Protein AF-A0A392R8Z5-F1 (afdb_monomer_lite)

Radius of gyration: 22.76 Å; chains: 1; bounding box: 52×30×60 Å

Sequence (90 aa):
MKKVLILMLLVILSLANFTVEAAYKAPWRIHTLFSVECGNYFDWQTVGLMHSFRKVKQPGHITRLLSCTDEQKKSYRGMHLAPTFEVPSM

pLDDT: mean 87.04, std 14.19, range [55.09, 98.5]

Organism: NCBI:txid97028

Secondary structure (DSSP, 8-state):
-HHHHHHHHHHHHHHHHHHHHHHTS-SS--EEEEEEESSHHHHHHHHHHHHHHHHTT--SEEEEEEE--HHHHTT--GGGGS-EEEE---

Foldseek 3Di:
DVVVVVVVVVVVVVVVVVVVVVVVPDPDADEAEDEDEQDPVVLVVLLVVVVVCVVVVPGHHYEYEYEYDPVSVVPGDSPPSGHYDYDYHD

InterPro domains:
  IPR044845 Glycosyltransferase HPAT/SRGT1-like [PTHR31485] (23-90)

Structure (mmCIF, N/CA/C/O backbone):
data_AF-A0A392R8Z5-F1
#
_entry.id   AF-A0A392R8Z5-F1
#
loop_
_atom_site.group_PDB
_atom_site.id
_atom_site.type_symbol
_atom_site.label_atom_id
_atom_site.label_alt_id
_atom_site.label_comp_id
_atom_site.label_asym_id
_atom_site.label_entity_id
_atom_site.label_seq_id
_atom_site.pdbx_PDB_ins_code
_atom_site.Cartn_x
_atom_site.Cartn_y
_atom_site.Cartn_z
_atom_site.occupancy
_atom_site.B_iso_or_equiv
_atom_site.auth_seq_id
_atom_site.auth_comp_id
_atom_site.auth_asym_id
_atom_site.auth_atom_id
_atom_site.pdbx_PDB_model_num
ATOM 1 N N . MET A 1 1 ? 35.808 -19.450 -43.089 1.00 66.50 1 MET A N 1
ATOM 2 C CA . MET A 1 1 ? 35.718 -18.066 -42.561 1.00 66.50 1 MET A CA 1
ATOM 3 C C . MET A 1 1 ? 34.284 -17.634 -42.239 1.00 66.50 1 MET A C 1
ATOM 5 O O . MET A 1 1 ? 34.018 -17.384 -41.074 1.00 66.50 1 MET A O 1
ATOM 9 N N . LYS A 1 2 ? 33.326 -17.636 -43.185 1.00 76.06 2 LYS A N 1
ATOM 10 C CA . LYS A 1 2 ? 31.925 -17.216 -42.917 1.00 76.06 2 LYS A CA 1
ATOM 11 C C . LYS A 1 2 ? 31.221 -17.968 -41.769 1.00 76.06 2 LYS A C 1
ATOM 13 O O . LYS A 1 2 ? 30.596 -17.336 -40.932 1.00 76.06 2 LYS A O 1
ATOM 18 N N . LYS A 1 3 ? 31.364 -19.299 -41.685 1.00 74.31 3 LYS A N 1
ATOM 19 C CA . LYS A 1 3 ? 30.747 -20.113 -40.612 1.00 74.31 3 LYS A CA 1
ATOM 20 C C . LYS A 1 3 ? 31.302 -19.800 -39.214 1.00 74.31 3 LYS A C 1
ATOM 22 O O . LYS A 1 3 ? 30.552 -19.799 -38.249 1.00 74.31 3 LYS A O 1
ATOM 27 N N . VAL A 1 4 ? 32.596 -19.488 -39.129 1.00 81.44 4 VAL A N 1
ATOM 28 C CA . VAL A 1 4 ? 33.265 -19.101 -37.874 1.00 81.44 4 VAL A CA 1
ATOM 29 C C . VAL A 1 4 ? 32.778 -17.725 -37.415 1.00 81.44 4 VAL A C 1
ATOM 31 O O . VAL A 1 4 ? 32.501 -17.535 -36.238 1.00 81.44 4 VAL A O 1
ATOM 34 N N . LEU A 1 5 ? 32.585 -16.795 -38.355 1.00 83.25 5 LEU A N 1
ATOM 35 C CA . LEU A 1 5 ? 32.046 -15.465 -38.069 1.00 83.25 5 LEU A CA 1
ATOM 36 C C . LEU A 1 5 ? 30.600 -15.522 -37.547 1.00 83.25 5 LEU A C 1
ATOM 38 O O . LEU A 1 5 ? 30.266 -14.823 -36.598 1.00 83.25 5 LEU A O 1
ATOM 42 N N . ILE A 1 6 ? 29.761 -16.388 -38.127 1.00 86.31 6 ILE A N 1
ATOM 43 C CA . ILE A 1 6 ? 28.375 -16.590 -37.675 1.00 86.31 6 ILE A CA 1
ATOM 44 C C . ILE A 1 6 ? 28.342 -17.169 -36.256 1.00 86.31 6 ILE A C 1
ATOM 46 O O . ILE A 1 6 ? 27.578 -16.694 -35.421 1.00 86.31 6 ILE A O 1
ATOM 50 N N . LEU A 1 7 ? 29.195 -18.157 -35.963 1.00 85.25 7 LEU A N 1
ATOM 51 C CA . LEU A 1 7 ? 29.276 -18.754 -34.630 1.00 85.25 7 LEU A CA 1
ATOM 52 C C . LEU A 1 7 ? 29.727 -17.727 -33.579 1.00 85.25 7 LEU A C 1
ATOM 54 O O . LEU A 1 7 ? 29.124 -17.634 -32.517 1.00 85.25 7 LEU A O 1
ATOM 58 N N . MET A 1 8 ? 30.733 -16.911 -33.905 1.00 85.19 8 MET A N 1
ATOM 59 C CA . MET A 1 8 ? 31.204 -15.826 -33.035 1.00 85.19 8 MET A CA 1
ATOM 60 C C . MET A 1 8 ? 30.099 -14.799 -32.769 1.00 85.19 8 MET A C 1
ATOM 62 O O . MET A 1 8 ? 29.908 -14.392 -31.627 1.00 85.19 8 MET A O 1
ATOM 66 N N . LEU A 1 9 ? 29.325 -14.425 -33.792 1.00 86.19 9 LEU A N 1
ATOM 67 C CA . LEU A 1 9 ? 28.211 -13.489 -33.644 1.00 86.19 9 LEU A CA 1
ATOM 68 C C . LEU A 1 9 ? 27.131 -14.043 -32.699 1.00 86.19 9 LEU A C 1
ATOM 70 O O . LEU A 1 9 ? 26.686 -13.338 -31.799 1.00 86.19 9 LEU A O 1
ATOM 74 N N . LEU A 1 10 ? 26.753 -15.316 -32.857 1.00 84.56 10 LEU A N 1
ATOM 75 C CA . LEU A 1 10 ? 25.767 -15.977 -31.993 1.00 84.56 10 LEU A CA 1
ATOM 76 C C . LEU A 1 10 ? 26.239 -16.064 -30.536 1.00 84.56 10 LEU A C 1
ATOM 78 O O . LEU A 1 10 ? 25.454 -15.815 -29.622 1.00 84.56 10 LEU A O 1
ATOM 82 N N . VAL A 1 11 ? 27.524 -16.357 -30.317 1.00 84.25 11 VAL A N 1
ATOM 83 C CA . VAL A 1 11 ? 28.126 -16.379 -28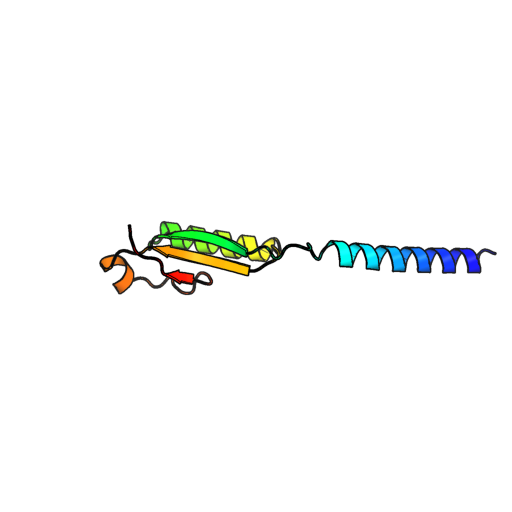.977 1.00 84.25 11 VAL A CA 1
ATOM 84 C C . VAL A 1 11 ? 28.090 -14.984 -28.348 1.00 84.25 11 VAL A C 1
ATOM 86 O O . VAL A 1 11 ? 27.640 -14.844 -27.212 1.00 84.25 11 VAL A O 1
ATOM 89 N N . ILE A 1 12 ? 28.455 -13.937 -29.091 1.00 81.81 12 ILE A N 1
ATOM 90 C CA . ILE A 1 12 ? 28.397 -12.547 -28.609 1.00 81.81 12 ILE A CA 1
ATOM 91 C C . ILE A 1 12 ? 26.955 -12.134 -28.271 1.00 81.81 12 ILE A C 1
ATOM 93 O O . ILE A 1 12 ? 26.725 -11.555 -27.211 1.00 81.81 12 ILE A O 1
ATOM 97 N N . LEU A 1 13 ? 25.974 -12.479 -29.112 1.00 78.56 13 LEU A N 1
ATOM 98 C CA . LEU A 1 13 ? 24.552 -12.220 -28.844 1.00 78.56 13 LEU A CA 1
ATOM 99 C C . LEU A 1 13 ? 24.050 -12.954 -27.592 1.00 78.56 13 LEU A C 1
ATOM 101 O O . LEU A 1 13 ? 23.322 -12.370 -26.792 1.00 78.56 13 LEU A O 1
ATOM 105 N N . SER A 1 14 ? 24.457 -14.209 -27.381 1.00 71.38 14 SER A N 1
ATOM 106 C CA . SER A 1 14 ? 24.090 -14.954 -26.169 1.00 71.38 14 SER A CA 1
ATOM 107 C C . SER A 1 14 ? 24.702 -14.362 -24.895 1.00 71.38 14 SER A C 1
ATOM 109 O O . SER A 1 14 ? 24.018 -14.257 -23.879 1.00 71.38 14 SER A O 1
ATOM 111 N N . LEU A 1 15 ? 25.956 -13.903 -24.961 1.00 67.94 15 LEU A N 1
ATOM 112 C CA . LEU A 1 15 ? 26.641 -13.250 -23.844 1.00 67.94 15 LEU A CA 1
ATOM 113 C C . LEU A 1 15 ? 26.020 -11.887 -23.518 1.00 67.94 15 LEU A C 1
ATOM 115 O O . LEU A 1 15 ? 25.878 -11.551 -22.344 1.00 67.94 15 LEU A O 1
ATOM 119 N N . ALA A 1 16 ? 25.597 -11.129 -24.534 1.00 65.69 16 ALA A N 1
ATOM 120 C CA . ALA A 1 16 ? 24.899 -9.859 -24.350 1.00 65.69 16 ALA A CA 1
ATOM 121 C C . ALA A 1 16 ? 23.542 -10.030 -23.644 1.00 65.69 16 ALA A C 1
ATOM 123 O O . ALA A 1 16 ? 23.193 -9.225 -22.786 1.00 65.69 16 ALA A O 1
ATOM 124 N N . ASN A 1 17 ? 22.791 -11.095 -23.942 1.00 60.06 17 ASN A N 1
ATOM 125 C CA . ASN A 1 17 ? 21.523 -11.366 -23.256 1.00 60.06 17 ASN A CA 1
ATOM 126 C C . ASN A 1 17 ? 21.720 -11.687 -21.760 1.00 60.06 17 ASN A C 1
ATOM 128 O O . ASN A 1 17 ? 20.922 -11.260 -20.928 1.00 60.06 17 ASN A O 1
ATOM 132 N N . PHE A 1 18 ? 22.805 -12.381 -21.402 1.00 56.78 18 PHE A N 1
ATOM 133 C CA . PHE A 1 18 ? 23.091 -12.773 -20.017 1.00 56.78 18 PHE A CA 1
ATOM 134 C C . PHE A 1 18 ? 23.504 -11.590 -19.122 1.00 56.78 18 PHE A C 1
ATOM 136 O O . PHE A 1 18 ? 23.093 -11.503 -17.964 1.00 56.78 18 PHE A O 1
ATOM 143 N N . THR A 1 19 ? 24.294 -10.647 -19.647 1.00 56.53 19 THR A N 1
ATOM 144 C CA . THR A 1 19 ? 24.725 -9.458 -18.887 1.00 56.53 19 THR A CA 1
ATOM 145 C C . THR A 1 19 ? 23.574 -8.490 -18.626 1.00 56.53 19 THR A C 1
ATOM 147 O O . THR A 1 19 ? 23.506 -7.879 -17.558 1.00 56.53 19 THR A O 1
ATOM 150 N N . VAL A 1 20 ? 22.638 -8.396 -19.570 1.00 57.56 20 VAL A N 1
ATOM 151 C CA . VAL A 1 20 ? 21.426 -7.584 -19.447 1.00 57.56 20 VAL A CA 1
ATOM 152 C C . VAL A 1 20 ? 20.524 -8.118 -18.330 1.00 57.56 20 VAL A C 1
ATOM 154 O O . VAL A 1 20 ? 20.077 -7.345 -17.488 1.00 57.56 20 VAL A O 1
ATOM 157 N N . GLU A 1 21 ? 20.314 -9.432 -18.247 1.00 57.03 21 GLU A N 1
ATOM 158 C CA . GLU A 1 21 ? 19.459 -10.045 -17.220 1.00 57.03 21 GLU A CA 1
ATOM 159 C C . GLU A 1 21 ? 20.028 -9.902 -15.794 1.00 57.03 21 GLU A C 1
ATOM 161 O O . GLU A 1 21 ? 19.281 -9.682 -14.837 1.00 57.03 21 GLU A O 1
ATOM 166 N N . ALA A 1 22 ? 21.357 -9.929 -15.643 1.00 56.78 22 ALA A N 1
ATOM 167 C CA . ALA A 1 22 ? 22.026 -9.675 -14.366 1.00 56.78 22 ALA A CA 1
ATOM 168 C C . ALA A 1 22 ? 21.919 -8.206 -13.911 1.00 56.78 22 ALA A C 1
ATOM 170 O O . ALA A 1 22 ? 21.760 -7.950 -12.717 1.00 56.78 22 ALA A O 1
ATOM 171 N N . ALA A 1 23 ? 21.943 -7.247 -14.842 1.00 55.09 23 ALA A N 1
ATOM 172 C CA . ALA A 1 23 ? 21.805 -5.820 -14.542 1.00 55.09 23 ALA A CA 1
ATOM 173 C C . ALA A 1 23 ? 20.391 -5.429 -14.060 1.00 55.09 23 ALA A C 1
ATOM 175 O O . ALA A 1 23 ? 20.240 -4.444 -13.339 1.00 55.09 23 ALA A O 1
ATOM 176 N N . TYR A 1 24 ? 19.360 -6.219 -14.390 1.00 55.50 24 TYR A N 1
ATOM 177 C CA . TYR A 1 24 ? 17.990 -6.012 -13.896 1.00 55.50 24 TYR A CA 1
ATOM 178 C C . TYR A 1 24 ? 17.775 -6.445 -12.438 1.00 55.50 24 TYR A C 1
ATOM 180 O O . TYR A 1 24 ? 16.769 -6.071 -11.830 1.00 55.50 24 TYR A O 1
ATOM 188 N N . LYS A 1 25 ? 18.708 -7.186 -11.827 1.00 56.34 25 LYS A N 1
ATOM 189 C CA . LYS A 1 25 ? 18.708 -7.395 -10.374 1.00 56.34 25 LYS A CA 1
ATOM 190 C C . LYS A 1 25 ? 19.386 -6.199 -9.719 1.00 56.34 25 LYS A C 1
ATOM 192 O O . LYS A 1 25 ? 20.575 -6.240 -9.422 1.00 56.34 25 LYS A O 1
ATOM 197 N N . ALA A 1 26 ? 18.623 -5.126 -9.510 1.00 55.62 26 ALA A N 1
ATOM 198 C CA . ALA A 1 26 ? 19.090 -3.976 -8.746 1.00 55.62 26 ALA A CA 1
ATOM 199 C C . ALA A 1 26 ? 19.740 -4.463 -7.426 1.00 55.62 26 ALA A C 1
ATOM 201 O O . ALA A 1 26 ? 19.090 -5.189 -6.667 1.00 55.62 26 ALA A O 1
ATOM 202 N N . PRO A 1 27 ? 21.005 -4.105 -7.136 1.00 62.03 27 PRO A N 1
ATOM 203 C CA . PRO A 1 27 ? 21.750 -4.631 -5.986 1.00 62.03 27 PRO A CA 1
ATOM 204 C C . PRO A 1 27 ? 21.190 -4.184 -4.623 1.00 62.03 27 PRO A C 1
ATOM 206 O O . PRO A 1 27 ? 21.607 -4.695 -3.586 1.00 62.03 27 PRO A O 1
ATOM 209 N N . TRP A 1 28 ? 20.213 -3.274 -4.611 1.00 61.16 28 TRP A N 1
ATOM 210 C CA . TRP A 1 28 ? 19.560 -2.758 -3.413 1.00 61.16 28 TRP A CA 1
ATOM 211 C C . TRP A 1 28 ? 18.140 -3.317 -3.318 1.00 61.16 28 TRP A C 1
ATOM 213 O O . TRP A 1 28 ? 17.309 -3.093 -4.199 1.00 61.16 28 TRP A O 1
ATOM 223 N N . ARG A 1 29 ? 17.848 -4.055 -2.242 1.00 79.56 29 ARG A N 1
ATOM 224 C CA . ARG A 1 29 ? 16.492 -4.535 -1.946 1.00 79.56 29 ARG A CA 1
ATOM 225 C C . ARG A 1 29 ? 15.621 -3.336 -1.560 1.00 79.56 29 ARG A C 1
ATOM 227 O O . ARG A 1 29 ? 15.674 -2.879 -0.425 1.00 79.56 29 ARG A O 1
ATOM 234 N N . ILE A 1 30 ? 14.851 -2.814 -2.511 1.00 89.62 30 ILE A N 1
ATOM 235 C CA . ILE A 1 30 ? 13.887 -1.737 -2.262 1.00 89.62 30 ILE A CA 1
ATOM 236 C C . ILE A 1 30 ? 12.677 -2.318 -1.520 1.00 89.62 30 ILE A C 1
ATOM 238 O O . ILE A 1 30 ? 12.151 -3.367 -1.895 1.00 89.62 30 ILE A O 1
ATOM 242 N N . HIS A 1 31 ? 12.229 -1.623 -0.477 1.00 94.31 31 HIS A N 1
ATOM 243 C CA . HIS A 1 31 ? 10.962 -1.891 0.200 1.00 94.31 31 HIS A CA 1
ATOM 244 C C . HIS A 1 31 ? 10.125 -0.617 0.171 1.00 94.31 31 HIS A C 1
ATOM 246 O O . HIS A 1 31 ? 10.518 0.402 0.735 1.00 94.31 31 HIS A O 1
ATOM 252 N N . THR A 1 32 ? 8.990 -0.648 -0.517 1.00 96.50 32 THR A N 1
ATOM 253 C CA . THR A 1 32 ? 8.101 0.508 -0.634 1.00 96.50 32 THR A CA 1
ATOM 254 C C . THR A 1 32 ? 7.181 0.577 0.579 1.00 96.50 32 THR A C 1
ATOM 256 O O . THR A 1 32 ? 6.472 -0.378 0.893 1.00 96.50 32 THR A O 1
ATOM 259 N N . LEU A 1 33 ? 7.175 1.726 1.247 1.00 97.62 33 LEU A N 1
ATOM 260 C CA . LEU A 1 33 ? 6.261 2.033 2.340 1.00 97.62 33 LEU A CA 1
ATOM 261 C C . LEU A 1 33 ? 5.326 3.155 1.912 1.00 97.62 33 LEU A C 1
ATOM 263 O O . LEU A 1 33 ? 5.755 4.107 1.263 1.00 97.62 33 LEU A O 1
ATOM 267 N N . PHE A 1 34 ? 4.058 3.046 2.287 1.00 97.81 34 PHE A N 1
ATOM 268 C CA . PHE A 1 34 ? 3.101 4.134 2.134 1.00 97.81 34 PHE A CA 1
ATOM 269 C C . PHE A 1 34 ? 2.147 4.152 3.321 1.00 97.81 34 PHE A C 1
ATOM 271 O O . PHE A 1 34 ? 1.731 3.097 3.800 1.00 97.81 34 PHE A O 1
ATOM 278 N N . SER A 1 35 ? 1.820 5.351 3.791 1.00 96.81 35 SER A N 1
ATOM 279 C CA . SER A 1 35 ? 0.945 5.557 4.942 1.00 96.81 35 SER A CA 1
ATOM 280 C C . SER A 1 35 ? -0.427 6.011 4.481 1.00 96.81 35 SER A C 1
ATOM 282 O O . SER A 1 35 ? -0.529 6.862 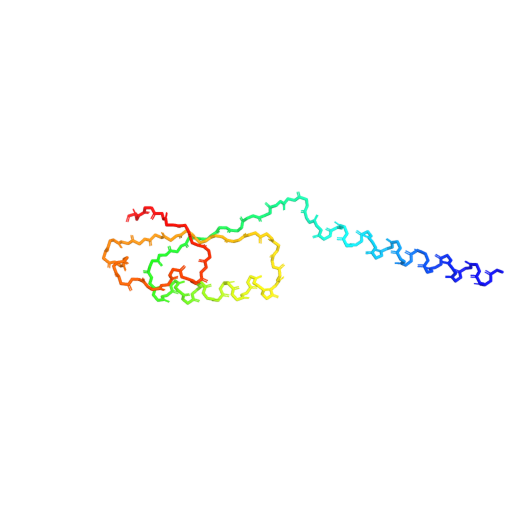3.598 1.00 96.81 35 SER A O 1
ATOM 284 N N . VAL A 1 36 ? -1.472 5.450 5.080 1.00 97.06 36 VAL A N 1
ATOM 285 C CA . VAL A 1 36 ? -2.859 5.842 4.828 1.00 97.06 36 VAL A CA 1
ATOM 286 C C . VAL A 1 36 ? -3.690 5.733 6.099 1.00 97.06 36 VAL A C 1
ATOM 288 O O . VAL A 1 36 ? -3.286 5.079 7.064 1.00 97.06 36 VAL A O 1
ATOM 291 N N . GLU A 1 37 ? -4.880 6.321 6.064 1.00 96.25 37 GLU A N 1
ATOM 292 C CA . GLU A 1 37 ? -5.855 6.206 7.142 1.00 96.25 37 GLU A CA 1
ATOM 293 C C . GLU A 1 37 ? -7.017 5.273 6.781 1.00 96.25 37 GLU A C 1
ATOM 295 O O . GLU A 1 37 ? -7.236 4.935 5.614 1.00 96.25 37 GLU A O 1
ATOM 300 N N . CYS A 1 38 ? -7.795 4.867 7.785 1.00 95.50 38 CYS A N 1
ATOM 301 C CA . CYS A 1 38 ? -9.062 4.177 7.562 1.00 95.50 38 CYS A CA 1
ATOM 302 C C . CYS A 1 38 ? -10.072 5.078 6.828 1.00 95.50 38 CYS A C 1
ATOM 304 O O . CYS A 1 38 ? -10.547 6.075 7.370 1.00 95.50 38 CYS A O 1
ATOM 306 N N . GLY A 1 39 ? -10.496 4.681 5.627 1.00 94.44 39 GLY A N 1
ATOM 307 C CA . GLY A 1 39 ? -11.614 5.323 4.936 1.00 94.44 39 GLY A CA 1
ATOM 308 C C . GLY A 1 39 ? -11.667 5.028 3.441 1.00 94.44 39 GLY A C 1
ATOM 309 O O . GLY A 1 39 ? -10.661 4.704 2.815 1.00 94.44 39 GLY A O 1
ATOM 310 N N . ASN A 1 40 ? -12.848 5.215 2.845 1.00 95.56 40 ASN A N 1
ATOM 311 C CA . ASN A 1 40 ? -13.096 4.881 1.436 1.00 95.56 40 ASN A CA 1
ATOM 312 C C . ASN A 1 4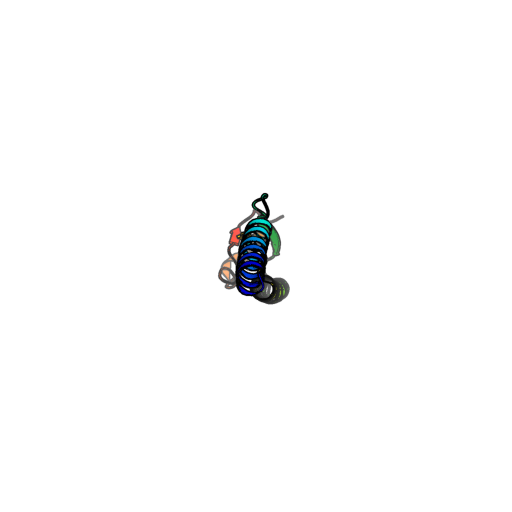0 ? -12.157 5.612 0.463 1.00 95.56 40 ASN A C 1
ATOM 314 O O . ASN A 1 40 ? -11.788 5.061 -0.571 1.00 95.56 40 ASN A O 1
ATOM 318 N N . TYR A 1 41 ? -11.771 6.850 0.780 1.00 95.31 41 TYR A N 1
ATOM 319 C CA . TYR A 1 41 ? -10.854 7.628 -0.052 1.00 95.31 41 TYR A CA 1
ATOM 320 C C . TYR A 1 41 ? -9.475 6.958 -0.148 1.00 95.31 41 TYR A C 1
ATOM 322 O O . TYR A 1 41 ? -8.977 6.693 -1.243 1.00 95.31 41 TYR A O 1
ATOM 330 N N . PHE A 1 42 ? -8.900 6.607 1.001 1.00 97.25 42 PHE A N 1
ATOM 331 C CA . PHE A 1 42 ? -7.610 5.929 1.087 1.00 97.25 42 PHE A CA 1
ATOM 332 C C . PHE A 1 42 ? -7.661 4.480 0.590 1.00 97.25 42 PHE A C 1
ATOM 334 O O . PHE A 1 42 ? -6.680 3.977 0.035 1.00 97.25 42 PHE A O 1
ATOM 341 N N . ASP A 1 43 ? -8.808 3.813 0.717 1.00 97.69 43 ASP A N 1
ATOM 342 C CA . ASP A 1 43 ? -9.025 2.479 0.157 1.00 97.69 43 ASP A CA 1
ATOM 343 C C . ASP A 1 43 ? -8.947 2.503 -1.372 1.00 97.69 43 ASP A C 1
ATOM 345 O O . ASP A 1 43 ? -8.208 1.714 -1.966 1.00 97.69 43 ASP A O 1
ATOM 349 N N . TRP A 1 44 ? -9.625 3.456 -2.018 1.00 97.56 44 TRP A N 1
ATOM 350 C CA . TRP A 1 44 ? -9.543 3.634 -3.470 1.00 97.56 44 TRP A CA 1
ATOM 351 C C . TRP A 1 44 ? -8.123 3.956 -3.940 1.00 97.56 44 TRP A C 1
ATOM 353 O O . TRP A 1 44 ? -7.657 3.387 -4.931 1.00 97.56 44 TRP A O 1
ATOM 363 N N . GLN A 1 45 ? -7.402 4.803 -3.204 1.00 98.31 45 GLN A N 1
ATOM 364 C CA . GLN A 1 45 ? -5.992 5.077 -3.486 1.00 98.31 45 GLN A CA 1
ATOM 365 C C . GLN A 1 45 ? -5.124 3.821 -3.337 1.00 98.31 45 GLN A C 1
ATOM 367 O O . GLN A 1 45 ? -4.283 3.553 -4.195 1.00 98.31 45 GLN A O 1
ATOM 372 N N . THR A 1 46 ? -5.365 3.011 -2.303 1.00 98.50 46 THR A N 1
ATOM 373 C CA . THR A 1 46 ? -4.658 1.742 -2.082 1.00 98.50 46 THR A CA 1
ATOM 374 C C . THR A 1 46 ? -4.892 0.777 -3.244 1.00 98.50 46 THR A C 1
ATOM 376 O O . THR A 1 46 ? -3.937 0.193 -3.756 1.00 98.50 46 THR A O 1
ATOM 379 N N . VAL A 1 47 ? -6.135 0.637 -3.716 1.00 98.50 47 VAL A N 1
ATOM 380 C CA . VAL A 1 47 ? -6.467 -0.210 -4.875 1.00 98.50 47 VAL A CA 1
ATOM 381 C C . VAL A 1 47 ? -5.715 0.252 -6.126 1.00 98.50 47 VAL A C 1
ATOM 383 O O . VAL A 1 47 ? -5.070 -0.562 -6.793 1.00 98.50 47 VAL A O 1
ATOM 386 N N . GLY A 1 48 ? -5.747 1.555 -6.424 1.00 98.44 48 GLY A N 1
ATOM 387 C CA . GLY A 1 48 ? -5.047 2.133 -7.574 1.00 98.44 48 GLY A CA 1
ATOM 388 C C . GLY A 1 48 ? -3.528 1.958 -7.500 1.00 98.44 48 GLY A C 1
ATOM 389 O O . GLY A 1 48 ? -2.894 1.572 -8.490 1.00 98.44 48 GLY A O 1
ATOM 390 N N . LEU A 1 49 ? -2.943 2.167 -6.318 1.00 98.44 49 LEU A N 1
ATOM 391 C CA . LEU A 1 49 ? -1.515 1.981 -6.078 1.00 98.44 49 LEU A CA 1
ATOM 392 C C . LEU A 1 49 ? -1.107 0.517 -6.254 1.00 98.44 49 LEU A C 1
ATOM 394 O O . LEU A 1 49 ? -0.180 0.233 -7.006 1.00 98.44 49 LEU A O 1
ATOM 398 N N . MET A 1 50 ? -1.817 -0.422 -5.624 1.00 98.50 50 MET A N 1
ATOM 399 C CA . MET A 1 50 ? -1.498 -1.850 -5.711 1.00 98.50 50 MET A CA 1
ATOM 400 C C . MET A 1 50 ? -1.664 -2.395 -7.132 1.00 98.50 50 MET A C 1
ATOM 402 O O . MET A 1 50 ? -0.861 -3.222 -7.572 1.00 98.50 50 MET A O 1
ATOM 406 N N . HIS A 1 51 ? -2.669 -1.921 -7.875 1.00 98.50 51 HIS A N 1
ATOM 407 C CA . HIS A 1 51 ? -2.814 -2.235 -9.296 1.00 98.50 51 HIS A CA 1
ATOM 408 C C . HIS A 1 51 ? -1.604 -1.739 -10.096 1.00 98.50 51 HIS A C 1
ATOM 410 O O . HIS A 1 51 ? -0.993 -2.510 -10.839 1.00 98.50 51 HIS A O 1
ATOM 416 N N . SER A 1 52 ? -1.225 -0.473 -9.910 1.00 98.31 52 SER A N 1
ATOM 417 C CA . SER A 1 52 ? -0.120 0.154 -10.641 1.00 98.31 52 SER A CA 1
ATOM 418 C C . SER A 1 52 ? 1.224 -0.495 -10.310 1.00 98.31 52 SER A C 1
ATOM 420 O O . SER A 1 52 ? 1.963 -0.843 -11.227 1.00 98.31 52 SER A O 1
ATOM 422 N N . PHE A 1 53 ? 1.495 -0.760 -9.028 1.00 97.56 53 PHE A N 1
ATOM 423 C CA . PHE A 1 53 ? 2.708 -1.426 -8.537 1.00 97.56 53 PHE A CA 1
ATOM 424 C C . PHE A 1 53 ? 2.922 -2.788 -9.212 1.00 97.56 53 PHE A C 1
ATOM 426 O O . PHE A 1 53 ? 4.013 -3.090 -9.697 1.00 97.56 53 PHE A O 1
ATOM 433 N N . ARG A 1 54 ? 1.854 -3.59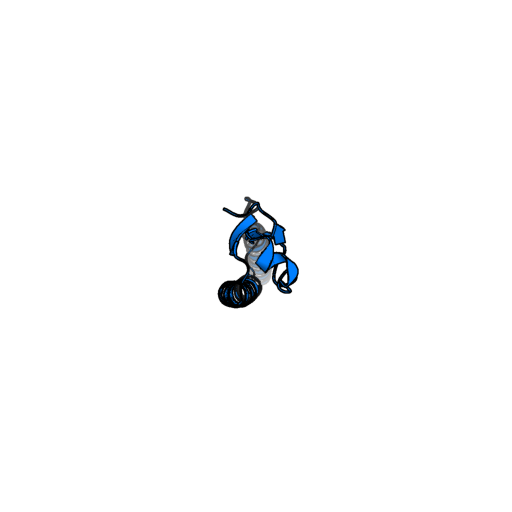1 -9.316 1.00 96.44 54 ARG A N 1
ATOM 434 C CA . ARG A 1 54 ? 1.883 -4.887 -10.013 1.00 96.44 54 ARG A CA 1
ATOM 435 C C . ARG A 1 54 ? 2.047 -4.719 -11.522 1.00 96.44 54 ARG A C 1
ATOM 437 O O . ARG A 1 54 ? 2.828 -5.444 -12.132 1.00 96.44 54 ARG A O 1
ATOM 444 N N . LYS A 1 55 ? 1.334 -3.762 -12.126 1.00 98.00 55 LYS A N 1
ATOM 445 C CA . LYS A 1 55 ? 1.342 -3.524 -13.578 1.00 98.00 55 LYS A CA 1
ATOM 446 C C . LYS A 1 55 ? 2.720 -3.116 -14.097 1.00 98.00 55 LYS A C 1
ATOM 448 O O . LYS A 1 55 ? 3.139 -3.614 -15.137 1.00 98.00 55 LYS A O 1
ATOM 453 N N . VAL A 1 56 ? 3.431 -2.255 -13.369 1.00 96.69 56 VAL A N 1
ATOM 454 C CA . VAL A 1 56 ? 4.788 -1.814 -13.740 1.00 96.69 56 VAL A CA 1
ATOM 455 C C . VAL A 1 56 ? 5.876 -2.807 -13.331 1.00 96.69 56 VAL A C 1
ATOM 457 O O . VAL A 1 56 ? 7.042 -2.575 -13.629 1.00 96.69 56 VAL A O 1
ATOM 460 N N . LYS A 1 57 ? 5.508 -3.917 -12.670 1.00 93.75 57 LYS A N 1
ATOM 461 C CA . LYS A 1 57 ? 6.438 -4.915 -12.123 1.00 93.75 57 LYS A CA 1
ATOM 462 C C . LYS A 1 57 ? 7.494 -4.274 -11.219 1.00 93.75 57 LYS A C 1
ATOM 464 O O . LYS A 1 57 ? 8.679 -4.585 -11.335 1.00 93.75 57 LYS A O 1
ATOM 469 N N . GLN A 1 58 ? 7.057 -3.368 -10.341 1.00 92.44 58 GLN A N 1
ATOM 470 C CA . GLN A 1 58 ? 7.963 -2.687 -9.424 1.00 92.44 58 GLN A CA 1
ATOM 471 C C . GLN A 1 58 ? 8.734 -3.734 -8.601 1.00 92.44 58 GLN A C 1
ATOM 473 O O . GLN A 1 58 ? 8.105 -4.606 -7.992 1.00 92.44 58 GLN A O 1
ATOM 478 N N . PRO A 1 59 ? 10.077 -3.692 -8.592 1.00 90.50 59 PRO A N 1
ATOM 479 C CA . PRO A 1 59 ? 10.864 -4.638 -7.820 1.00 90.50 59 PRO A CA 1
ATOM 480 C C . PRO A 1 59 ? 10.714 -4.375 -6.320 1.00 90.50 59 PRO A C 1
ATOM 482 O O . PRO A 1 59 ? 10.593 -3.231 -5.880 1.00 90.50 59 PRO A O 1
ATOM 485 N N . GLY A 1 60 ? 10.807 -5.448 -5.535 1.00 91.38 60 GLY A N 1
ATOM 486 C CA . GLY A 1 60 ? 10.780 -5.373 -4.078 1.00 91.38 60 GLY A CA 1
ATOM 487 C C . GLY A 1 60 ? 9.401 -5.591 -3.464 1.00 91.38 60 GLY A C 1
ATOM 488 O O . GLY A 1 60 ? 8.428 -5.932 -4.137 1.00 91.38 60 GLY A O 1
ATOM 489 N N . HIS A 1 61 ? 9.345 -5.464 -2.142 1.00 94.56 61 HIS A N 1
ATOM 490 C CA . HIS A 1 61 ? 8.119 -5.649 -1.369 1.00 94.56 61 HIS A CA 1
ATOM 491 C C . HIS A 1 61 ? 7.437 -4.300 -1.133 1.00 94.56 61 HIS A C 1
ATOM 493 O O . HIS A 1 61 ? 8.072 -3.248 -1.196 1.00 94.56 61 HIS A O 1
ATOM 499 N N . ILE A 1 62 ? 6.141 -4.341 -0.834 1.00 97.75 62 ILE A N 1
ATOM 500 C CA . ILE A 1 62 ? 5.354 -3.164 -0.475 1.00 97.75 62 ILE A CA 1
ATOM 501 C C . ILE A 1 62 ? 4.604 -3.423 0.830 1.00 97.75 62 ILE A C 1
ATOM 503 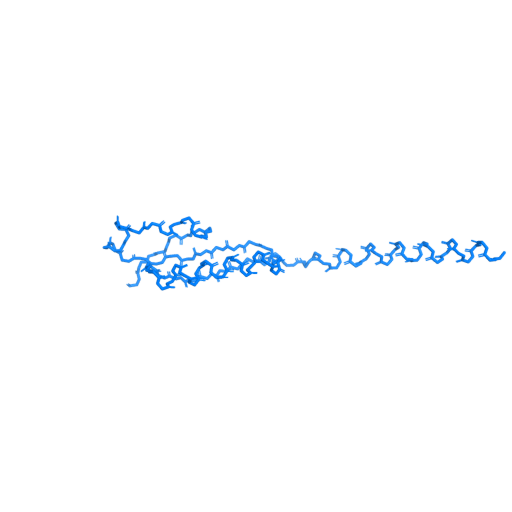O O . ILE A 1 62 ? 4.017 -4.492 1.006 1.00 97.75 62 ILE A O 1
ATOM 507 N N . THR A 1 63 ? 4.613 -2.448 1.738 1.00 98.44 63 THR A N 1
ATOM 508 C CA . THR A 1 63 ? 3.837 -2.484 2.983 1.00 98.44 63 THR A CA 1
ATOM 509 C C . THR A 1 63 ? 3.100 -1.167 3.186 1.00 98.44 63 THR A C 1
ATOM 511 O O . THR A 1 63 ? 3.665 -0.084 3.048 1.00 98.44 63 THR A O 1
ATOM 514 N N . ARG A 1 64 ? 1.822 -1.284 3.533 1.00 98.50 64 ARG A N 1
ATOM 515 C CA . ARG A 1 64 ? 0.934 -0.198 3.922 1.00 98.50 64 ARG A CA 1
ATOM 516 C C . ARG A 1 64 ? 1.019 0.019 5.426 1.00 98.50 64 ARG A C 1
ATOM 518 O O . ARG A 1 64 ? 0.787 -0.925 6.175 1.00 98.50 64 ARG A O 1
ATOM 525 N N . LEU A 1 65 ? 1.295 1.241 5.858 1.00 98.06 65 LEU A N 1
ATOM 526 C CA . LEU A 1 65 ? 1.163 1.667 7.248 1.00 98.06 65 LEU A CA 1
ATOM 527 C C . LEU A 1 65 ? -0.243 2.237 7.428 1.00 98.06 65 LEU A C 1
ATOM 529 O O . LEU A 1 65 ? -0.571 3.264 6.835 1.00 98.06 65 LEU A O 1
ATOM 533 N N . LEU A 1 66 ? -1.089 1.537 8.177 1.00 97.44 66 LEU A N 1
ATOM 534 C CA . LEU A 1 66 ? -2.491 1.906 8.342 1.00 97.44 66 LEU A CA 1
ATOM 535 C C . LEU A 1 66 ? -2.714 2.520 9.726 1.00 97.44 66 LEU A C 1
ATOM 537 O O . LEU A 1 66 ? -2.533 1.840 10.735 1.00 97.44 66 LEU A O 1
ATOM 541 N N . SER A 1 67 ? -3.117 3.789 9.746 1.00 96.25 67 SER A N 1
ATOM 542 C CA . SER A 1 67 ? -3.495 4.536 10.948 1.00 96.25 67 SER A CA 1
ATOM 543 C C . SER A 1 67 ? -5.018 4.647 11.026 1.00 96.25 67 SER A C 1
ATOM 545 O O . SER A 1 67 ? -5.660 5.131 10.097 1.00 96.25 67 SER A O 1
ATOM 547 N N . CYS A 1 68 ? -5.629 4.174 12.106 1.00 94.56 68 CYS A N 1
ATOM 548 C CA . CYS A 1 68 ? -7.080 4.216 12.266 1.00 94.56 68 CYS A CA 1
ATOM 549 C C . CYS A 1 68 ? -7.437 4.651 13.675 1.00 94.56 68 CYS A C 1
ATOM 551 O O . CYS A 1 68 ? -6.856 4.143 14.629 1.00 94.56 68 CYS A O 1
ATOM 553 N N . THR A 1 69 ? -8.445 5.511 13.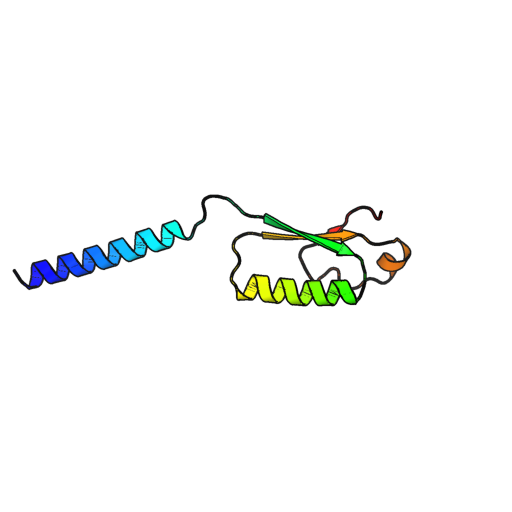799 1.00 94.00 69 THR A N 1
ATOM 554 C CA . THR A 1 69 ? -9.114 5.732 15.089 1.00 94.00 69 THR A CA 1
ATOM 555 C C . THR A 1 69 ? -9.807 4.450 15.558 1.00 94.00 69 THR A C 1
ATOM 557 O O . THR A 1 69 ? -10.172 3.586 14.745 1.00 94.00 69 THR A O 1
ATOM 560 N N . ASP A 1 70 ? -10.035 4.331 16.866 1.00 92.06 70 ASP A N 1
ATOM 561 C CA . ASP A 1 70 ? -10.714 3.176 17.461 1.00 92.06 70 ASP A CA 1
ATOM 562 C C . ASP A 1 70 ? -12.130 2.981 16.892 1.00 92.06 70 ASP A C 1
ATOM 564 O O . ASP A 1 70 ? -12.588 1.851 16.695 1.00 92.06 70 ASP A O 1
ATOM 568 N N . GLU A 1 71 ? -12.831 4.069 16.571 1.00 92.06 71 GLU A N 1
ATOM 569 C CA . GLU A 1 71 ? -14.164 4.051 15.967 1.00 92.06 71 GLU A CA 1
ATOM 570 C C . GLU A 1 71 ? -14.129 3.496 14.543 1.00 92.06 71 GLU A C 1
ATOM 572 O O . GLU A 1 71 ? -14.924 2.616 14.196 1.00 92.06 71 GLU A O 1
ATOM 577 N N . GLN A 1 72 ? -13.195 3.974 13.718 1.00 92.19 72 GLN A N 1
ATOM 578 C CA . GLN A 1 72 ? -13.048 3.515 12.337 1.00 92.19 72 GLN A CA 1
ATOM 579 C C . GLN A 1 72 ? -12.669 2.034 12.288 1.00 92.19 72 GLN A C 1
ATOM 581 O O . GLN A 1 72 ? -13.244 1.265 11.511 1.00 92.19 72 GLN A O 1
ATOM 586 N N . LYS A 1 73 ? -11.746 1.613 13.157 1.00 90.50 73 LYS A N 1
ATOM 587 C CA . LYS A 1 73 ? -11.209 0.250 13.181 1.00 90.50 73 LYS A CA 1
ATOM 588 C C . LYS A 1 73 ? -12.288 -0.812 13.402 1.00 90.50 73 LYS A C 1
ATOM 590 O O . LYS A 1 73 ? -12.229 -1.866 12.775 1.00 90.50 73 LYS A O 1
ATOM 595 N N . LYS A 1 74 ? -13.316 -0.525 14.210 1.00 92.69 74 LYS A N 1
ATOM 596 C CA . LYS A 1 74 ? -14.426 -1.461 14.500 1.00 92.69 74 LYS A CA 1
ATOM 597 C C . LYS A 1 74 ? -15.168 -1.939 13.252 1.00 92.69 74 LYS A C 1
ATOM 599 O O . LYS A 1 74 ? -15.688 -3.050 13.238 1.00 92.69 74 LYS A O 1
ATOM 604 N N . SER A 1 75 ? -15.255 -1.095 12.225 1.00 93.62 75 SER A N 1
ATOM 605 C CA . SER A 1 75 ? -16.033 -1.373 11.012 1.00 93.62 75 SER A CA 1
ATOM 606 C C . SER A 1 75 ? -15.185 -1.471 9.745 1.00 93.62 75 SER A C 1
ATOM 608 O O . SER A 1 75 ? -15.724 -1.747 8.670 1.00 93.62 75 SER A O 1
ATOM 610 N N . TYR A 1 76 ? -13.869 -1.278 9.855 1.00 96.00 76 TYR A N 1
ATOM 611 C CA . TYR A 1 76 ? -12.976 -1.251 8.707 1.00 96.00 76 TYR A CA 1
ATOM 612 C C . TYR A 1 76 ? -12.822 -2.639 8.073 1.00 96.00 76 TYR A C 1
ATOM 614 O O . TYR A 1 76 ? -12.497 -3.622 8.735 1.00 96.00 76 TYR A O 1
ATOM 622 N N . ARG A 1 77 ? -13.038 -2.723 6.754 1.00 95.75 77 ARG A N 1
ATOM 623 C CA . ARG A 1 77 ? -12.969 -3.982 5.981 1.00 95.75 77 ARG A CA 1
ATOM 624 C C . ARG A 1 77 ? -11.812 -4.017 4.984 1.00 95.75 77 ARG A C 1
ATOM 626 O O . ARG A 1 77 ? -11.578 -5.045 4.351 1.00 95.75 77 ARG A O 1
ATOM 633 N N . GLY A 1 78 ? -11.064 -2.921 4.856 1.00 96.25 78 GLY A N 1
ATOM 634 C CA . GLY A 1 78 ? -10.015 -2.749 3.851 1.00 96.25 78 GLY A CA 1
ATOM 635 C C . GLY A 1 78 ? -8.660 -3.369 4.209 1.00 96.25 78 GLY A C 1
ATOM 636 O O . GLY A 1 78 ? -7.677 -3.108 3.520 1.00 96.25 78 GLY A O 1
ATOM 637 N N . MET A 1 79 ? -8.558 -4.202 5.252 1.00 95.94 79 MET A N 1
ATOM 638 C CA . MET A 1 79 ? -7.285 -4.819 5.680 1.00 95.94 79 MET A CA 1
ATOM 639 C C . MET A 1 79 ? -6.600 -5.643 4.580 1.00 95.94 79 MET A C 1
ATOM 641 O O . MET A 1 79 ? -5.377 -5.708 4.518 1.00 95.94 79 MET A O 1
ATOM 645 N N . HIS A 1 80 ? -7.386 -6.221 3.674 1.00 96.38 80 HIS A N 1
ATOM 646 C CA . HIS A 1 80 ? -6.922 -7.090 2.595 1.00 96.38 80 HIS A CA 1
ATOM 647 C C . HIS A 1 80 ? -6.433 -6.338 1.342 1.00 96.38 80 HIS A C 1
ATOM 649 O O . HIS A 1 80 ? -5.937 -6.969 0.409 1.00 96.38 80 HIS A O 1
ATOM 655 N N . LEU A 1 81 ? -6.578 -5.008 1.287 1.00 98.00 81 LEU A N 1
ATOM 656 C CA . LEU A 1 81 ? -6.264 -4.229 0.082 1.00 98.00 81 LEU A CA 1
ATOM 657 C C . LEU A 1 81 ? -4.761 -4.205 -0.241 1.00 98.00 81 LEU A C 1
ATOM 659 O O . LEU A 1 81 ? -4.386 -4.129 -1.410 1.00 98.00 81 LEU A O 1
ATOM 663 N N . ALA A 1 82 ? -3.902 -4.304 0.775 1.00 98.25 82 ALA A N 1
ATOM 664 C CA . ALA A 1 82 ? -2.446 -4.357 0.648 1.00 98.25 82 ALA A CA 1
ATOM 665 C C . ALA A 1 82 ? -1.824 -5.093 1.853 1.00 98.25 82 ALA A C 1
ATOM 667 O O . ALA A 1 82 ? -2.472 -5.178 2.900 1.00 98.25 82 ALA A O 1
ATOM 668 N N . PRO A 1 83 ? -0.569 -5.581 1.769 1.00 98.19 83 PRO A N 1
ATOM 669 C CA . PRO A 1 83 ? 0.167 -6.038 2.948 1.00 98.19 83 PRO A CA 1
ATOM 670 C C . PRO A 1 83 ? 0.231 -4.901 3.968 1.00 98.19 83 PRO A C 1
ATOM 672 O O . PRO A 1 83 ? 0.775 -3.843 3.664 1.00 98.19 83 PRO A O 1
ATOM 675 N N . THR A 1 84 ? -0.376 -5.083 5.137 1.00 97.94 84 THR A N 1
ATOM 676 C CA . THR A 1 84 ? -0.659 -3.981 6.063 1.00 97.94 84 THR A CA 1
ATOM 677 C C . THR A 1 84 ? 0.038 -4.193 7.394 1.00 97.94 84 THR A C 1
ATOM 679 O O . THR A 1 84 ? 0.002 -5.288 7.948 1.00 97.94 84 THR A O 1
ATOM 682 N N . PHE A 1 85 ? 0.643 -3.126 7.901 1.00 97.62 85 PHE A N 1
ATOM 683 C CA . PHE A 1 85 ? 1.118 -2.993 9.266 1.00 97.62 85 PHE A CA 1
ATOM 684 C C . PHE A 1 85 ? 0.306 -1.883 9.939 1.00 97.62 85 PHE A C 1
ATOM 686 O O . PHE A 1 85 ? 0.260 -0.756 9.444 1.00 97.62 85 PHE A O 1
ATOM 693 N N . GLU A 1 86 ? -0.380 -2.214 11.028 1.00 95.25 86 GLU A N 1
ATOM 694 C CA . GLU A 1 86 ? -1.149 -1.237 11.799 1.00 95.25 86 GLU A CA 1
ATOM 695 C C . GLU A 1 86 ? -0.202 -0.381 12.640 1.00 95.25 86 GLU A C 1
ATOM 697 O O . GLU A 1 86 ? 0.695 -0.902 13.304 1.00 95.25 86 GLU A O 1
ATOM 702 N N . VAL A 1 87 ? -0.402 0.933 12.610 1.00 95.62 87 VAL A N 1
ATOM 703 C CA . VAL A 1 87 ? 0.364 1.900 13.404 1.00 95.62 87 VAL A CA 1
ATOM 704 C C . VAL A 1 87 ? -0.573 2.647 14.360 1.00 95.62 87 VAL A C 1
ATOM 706 O O . VAL A 1 87 ? -1.772 2.720 14.083 1.00 95.62 87 VAL A O 1
ATOM 709 N N . PRO A 1 88 ? -0.067 3.187 15.486 1.00 92.94 88 PRO A N 1
ATOM 710 C CA . PRO A 1 88 ? -0.880 4.002 16.385 1.00 92.94 88 PRO A CA 1
ATOM 711 C C . PRO A 1 88 ? -1.542 5.166 15.643 1.00 92.94 88 PRO A C 1
ATOM 713 O O . PRO A 1 88 ? -0.915 5.774 14.771 1.00 92.94 88 PRO A O 1
ATOM 716 N N . SER A 1 89 ? -2.789 5.479 16.001 1.00 82.19 89 SER A N 1
ATOM 717 C CA . SER A 1 89 ? -3.442 6.697 15.525 1.00 82.19 89 SER A CA 1
ATOM 718 C C . SER A 1 89 ? -2.717 7.928 16.065 1.00 82.19 89 SER A C 1
ATOM 720 O O . SER A 1 89 ? -2.264 7.916 17.213 1.00 82.19 89 SER A O 1
ATOM 722 N N . MET A 1 90 ? -2.614 8.976 15.242 1.00 62.56 90 MET A N 1
ATOM 723 C CA . MET A 1 90 ? -2.315 10.322 15.746 1.00 62.56 90 MET A CA 1
ATOM 724 C C . MET A 1 90 ? -3.542 10.923 16.421 1.00 62.56 90 MET A C 1
ATOM 726 O O . MET A 1 90 ? -4.666 10.595 15.975 1.00 62.56 90 MET A O 1
#